Protein AF-A0A7W3SZI5-F1 (afdb_monomer_lite)

Radius of gyration: 18.5 Å; chains: 1; bounding box: 38×19×64 Å

InterPro domains:
  IPR009061 Putative DNA-binding domain superfamily [SSF46955] (1-56)
  IPR036388 Winged helix-like DNA-binding domain superfamily [G3DSA:1.10.10.10] (1-65)

Organism: NCBI:txid1485586

Structure (mmCIF, N/CA/C/O backbone):
data_AF-A0A7W3SZI5-F1
#
_entry.id   AF-A0A7W3SZI5-F1
#
loop_
_atom_site.group_PDB
_atom_site.id
_atom_site.type_symbol
_atom_site.label_atom_id
_atom_site.label_alt_id
_atom_site.label_comp_id
_atom_site.label_asym_id
_atom_site.label_entity_id
_atom_site.label_seq_id
_atom_site.pdbx_PDB_ins_code
_atom_site.Cartn_x
_atom_site.Cartn_y
_atom_site.Cartn_z
_atom_site.occupancy
_atom_site.B_iso_or_equiv
_atom_site.auth_seq_id
_atom_site.auth_comp_id
_atom_site.auth_asym_id
_atom_site.auth_atom_id
_atom_site.pdbx_PDB_model_num
ATOM 1 N N . MET A 1 1 ? 0.111 5.436 -9.745 1.00 86.31 1 MET A N 1
ATOM 2 C CA . MET A 1 1 ? -0.311 5.446 -8.327 1.00 86.31 1 MET A CA 1
ATOM 3 C C . MET A 1 1 ? 0.907 5.300 -7.421 1.00 86.31 1 MET A C 1
ATOM 5 O O . MET A 1 1 ? 1.731 4.443 -7.680 1.00 86.31 1 MET A O 1
ATOM 9 N N . THR A 1 2 ? 1.067 6.123 -6.391 1.00 92.62 2 THR A N 1
ATOM 10 C CA . THR A 1 2 ? 2.211 6.098 -5.458 1.00 92.62 2 THR A CA 1
ATOM 11 C C . THR A 1 2 ? 1.951 5.187 -4.257 1.00 92.62 2 THR A C 1
ATOM 13 O O . THR A 1 2 ? 0.804 4.943 -3.891 1.00 92.62 2 THR A O 1
ATOM 16 N N . ALA A 1 3 ? 3.003 4.764 -3.546 1.00 89.19 3 ALA A N 1
ATOM 17 C CA . ALA A 1 3 ? 2.860 4.003 -2.295 1.00 89.19 3 ALA A CA 1
ATOM 18 C C . ALA A 1 3 ? 2.000 4.721 -1.229 1.00 89.19 3 ALA A C 1
ATOM 20 O O . ALA A 1 3 ? 1.352 4.074 -0.410 1.00 89.19 3 ALA A O 1
ATOM 21 N N . ALA A 1 4 ? 1.972 6.057 -1.256 1.00 89.00 4 ALA A N 1
ATOM 22 C CA . ALA A 1 4 ? 1.120 6.882 -0.405 1.00 89.00 4 ALA A CA 1
ATOM 23 C C . ALA A 1 4 ? -0.374 6.733 -0.714 1.00 89.00 4 ALA A C 1
ATOM 25 O O . ALA A 1 4 ? -1.208 6.711 0.187 1.00 89.00 4 ALA A O 1
ATOM 26 N N . GLU A 1 5 ? -0.714 6.667 -1.997 1.00 90.12 5 GLU A N 1
ATOM 27 C CA . GLU A 1 5 ? -2.090 6.491 -2.454 1.00 90.12 5 GLU A CA 1
ATOM 28 C C . GLU A 1 5 ? -2.565 5.063 -2.178 1.00 90.12 5 GLU A C 1
ATOM 30 O O . GLU A 1 5 ? -3.677 4.876 -1.689 1.00 90.12 5 GLU A O 1
ATOM 35 N N . ILE A 1 6 ? -1.688 4.072 -2.380 1.00 90.50 6 ILE A N 1
ATOM 36 C CA . ILE A 1 6 ? -1.945 2.667 -2.029 1.00 90.50 6 ILE A CA 1
ATOM 37 C C . ILE A 1 6 ? -2.279 2.541 -0.544 1.00 90.50 6 ILE A C 1
ATOM 39 O O . ILE A 1 6 ? -3.275 1.918 -0.184 1.00 90.50 6 ILE A O 1
ATOM 43 N N . SER A 1 7 ? -1.474 3.169 0.318 1.00 88.12 7 SER A N 1
ATOM 44 C CA . SER A 1 7 ? -1.667 3.099 1.766 1.00 88.12 7 SER A CA 1
ATOM 45 C C . SER A 1 7 ? -3.021 3.683 2.184 1.00 88.12 7 SER A C 1
ATOM 47 O O . SER A 1 7 ? -3.700 3.120 3.036 1.00 88.12 7 SER A O 1
ATOM 49 N N . ARG A 1 8 ? -3.459 4.768 1.532 1.00 86.81 8 ARG A N 1
ATOM 50 C CA . ARG A 1 8 ? -4.768 5.387 1.773 1.00 86.81 8 ARG A CA 1
ATOM 51 C C . ARG A 1 8 ? -5.928 4.480 1.359 1.00 86.81 8 ARG A C 1
ATOM 53 O O . ARG A 1 8 ? -6.888 4.369 2.109 1.00 86.81 8 ARG A O 1
ATOM 60 N N . ILE A 1 9 ? -5.843 3.839 0.193 1.00 84.75 9 ILE A N 1
ATOM 61 C CA . ILE A 1 9 ? -6.905 2.952 -0.315 1.00 84.75 9 ILE A CA 1
ATOM 62 C C . ILE A 1 9 ? -7.006 1.680 0.532 1.00 84.75 9 ILE A C 1
ATOM 64 O O . ILE A 1 9 ? -8.103 1.221 0.832 1.00 84.75 9 ILE A O 1
ATOM 68 N N . ALA A 1 10 ? -5.863 1.123 0.931 1.00 85.19 10 ALA A N 1
ATOM 69 C CA . ALA A 1 10 ? -5.813 -0.102 1.716 1.00 85.19 10 ALA A CA 1
ATOM 70 C C . ALA A 1 10 ? -6.031 0.121 3.225 1.00 85.19 10 ALA A C 1
ATOM 72 O O . ALA A 1 10 ? -6.158 -0.854 3.959 1.00 85.19 10 ALA A O 1
ATOM 73 N N . GLY A 1 11 ? -6.066 1.374 3.696 1.00 82.25 11 GLY A N 1
ATOM 74 C CA . GLY A 1 11 ? -6.166 1.686 5.124 1.00 82.25 11 GLY A CA 1
ATOM 75 C C . GLY A 1 11 ? -4.951 1.193 5.914 1.00 82.25 11 GLY A C 1
ATOM 76 O O . GLY A 1 11 ? -5.086 0.625 6.986 1.00 82.25 11 GLY A O 1
ATOM 77 N N . VAL A 1 12 ? -3.748 1.331 5.361 1.00 83.25 12 VAL A N 1
ATOM 78 C CA . VAL A 1 12 ? -2.514 0.898 6.0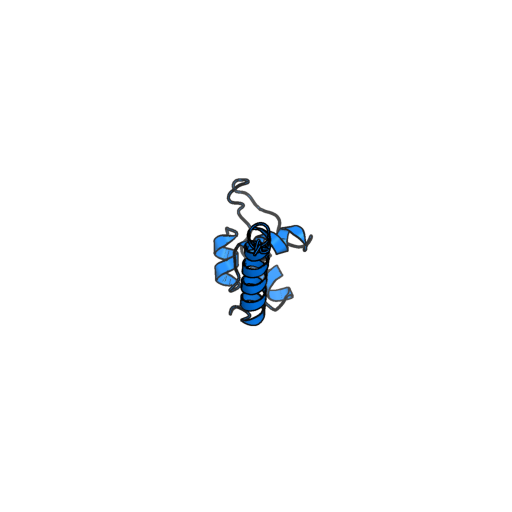29 1.00 83.25 12 VAL A CA 1
ATOM 79 C C . VAL A 1 12 ? -1.477 2.011 6.026 1.00 83.25 12 VAL A C 1
ATOM 81 O O . VAL A 1 12 ? -1.599 3.023 5.334 1.00 83.25 12 VAL A O 1
ATOM 84 N N . THR A 1 13 ? -0.398 1.813 6.776 1.00 84.50 13 THR A N 1
ATOM 85 C CA . THR A 1 13 ? 0.741 2.734 6.748 1.00 84.50 13 THR A CA 1
ATOM 86 C C . THR A 1 13 ? 1.567 2.564 5.469 1.00 84.50 13 THR A C 1
ATOM 88 O O . THR A 1 13 ? 1.630 1.483 4.877 1.00 84.50 13 THR A O 1
ATOM 91 N N . ARG A 1 14 ? 2.302 3.608 5.062 1.00 85.56 14 ARG A N 1
ATOM 92 C CA . ARG A 1 14 ? 3.279 3.500 3.959 1.00 85.56 14 ARG A CA 1
ATOM 93 C C . ARG A 1 14 ? 4.379 2.468 4.247 1.00 85.56 14 ARG A C 1
ATOM 95 O O . ARG A 1 14 ? 4.878 1.839 3.317 1.00 85.56 14 ARG A O 1
ATOM 102 N N . ALA A 1 15 ? 4.736 2.267 5.519 1.00 81.88 15 ALA A N 1
ATOM 103 C CA . ALA A 1 15 ? 5.704 1.249 5.929 1.00 81.88 15 ALA A CA 1
ATOM 104 C C . ALA A 1 15 ? 5.188 -0.173 5.651 1.00 81.88 15 ALA A C 1
ATOM 106 O O . ALA A 1 15 ? 5.960 -1.030 5.222 1.00 81.88 15 ALA A O 1
ATOM 107 N N . THR A 1 16 ? 3.882 -0.408 5.817 1.00 85.69 16 THR A N 1
ATOM 108 C CA . THR A 1 16 ? 3.222 -1.672 5.461 1.00 85.69 16 THR A CA 1
ATOM 109 C C . THR A 1 16 ? 3.315 -1.939 3.958 1.00 85.69 16 THR A C 1
ATOM 111 O O . THR A 1 16 ? 3.725 -3.027 3.563 1.00 85.69 16 THR A O 1
ATOM 114 N N . VAL A 1 17 ? 3.056 -0.928 3.120 1.00 87.88 17 VAL A N 1
ATOM 115 C CA . VAL A 1 17 ? 3.218 -1.035 1.656 1.00 87.88 17 VAL A CA 1
ATOM 116 C C . VAL A 1 17 ? 4.674 -1.338 1.280 1.00 87.88 17 VAL A C 1
ATOM 118 O O . VAL A 1 17 ? 4.943 -2.219 0.464 1.00 87.88 17 VAL A O 1
ATOM 121 N N . GLY A 1 18 ? 5.636 -0.671 1.926 1.00 86.88 18 GLY A N 1
ATOM 122 C CA . GLY A 1 18 ? 7.061 -0.960 1.739 1.00 86.88 18 GLY A CA 1
ATOM 123 C C . GLY A 1 18 ? 7.452 -2.378 2.174 1.00 86.88 18 GLY A C 1
ATOM 124 O O . GLY A 1 18 ? 8.325 -2.999 1.569 1.00 86.88 18 GLY A O 1
ATOM 125 N N . ASN A 1 19 ? 6.793 -2.917 3.200 1.00 86.19 19 ASN A N 1
ATOM 126 C CA . ASN A 1 19 ? 6.969 -4.300 3.616 1.00 86.19 19 ASN A CA 1
ATOM 127 C C . ASN A 1 19 ? 6.391 -5.294 2.599 1.00 86.19 19 ASN A C 1
ATOM 129 O O . ASN A 1 19 ? 7.042 -6.300 2.326 1.00 86.19 19 ASN A O 1
ATOM 133 N N . TRP A 1 20 ? 5.223 -5.013 2.016 1.00 91.12 20 TRP A N 1
ATOM 134 C CA . TRP A 1 20 ? 4.640 -5.867 0.980 1.00 91.12 20 TRP A CA 1
ATOM 135 C C . TRP A 1 20 ? 5.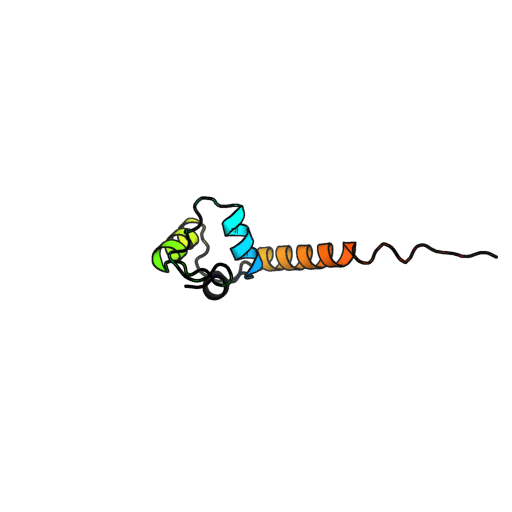576 -6.025 -0.205 1.00 91.12 20 TRP A C 1
ATOM 137 O O . TRP A 1 20 ? 5.891 -7.151 -0.564 1.00 91.12 20 TRP A O 1
ATOM 147 N N . ARG A 1 21 ? 6.145 -4.920 -0.698 1.00 88.81 21 ARG A N 1
ATOM 148 C CA . ARG A 1 21 ? 7.125 -4.945 -1.791 1.00 88.81 21 ARG A CA 1
ATOM 149 C C . ARG A 1 21 ? 8.343 -5.841 -1.515 1.00 88.81 21 ARG A C 1
ATOM 151 O O . ARG A 1 21 ? 8.973 -6.308 -2.451 1.00 88.81 21 ARG A O 1
ATOM 158 N N . ARG A 1 22 ? 8.713 -6.053 -0.244 1.00 85.56 22 ARG A N 1
ATOM 159 C CA . ARG A 1 22 ? 9.846 -6.919 0.139 1.00 85.56 22 ARG A CA 1
ATOM 160 C C . ARG A 1 22 ? 9.458 -8.375 0.384 1.00 85.56 22 ARG A C 1
ATOM 162 O O . ARG A 1 22 ? 10.305 -9.242 0.226 1.00 85.56 22 ARG A O 1
ATOM 169 N N . ARG A 1 23 ? 8.240 -8.633 0.866 1.00 85.19 23 ARG A N 1
ATOM 170 C CA . ARG A 1 23 ? 7.795 -9.971 1.303 1.00 85.19 23 ARG A CA 1
ATOM 171 C C . ARG A 1 23 ? 6.875 -10.676 0.311 1.00 85.19 23 ARG A C 1
ATOM 173 O O . ARG A 1 23 ? 6.650 -11.871 0.458 1.00 85.19 23 ARG A O 1
ATOM 180 N N . HIS A 1 24 ? 6.335 -9.945 -0.653 1.00 85.75 24 HIS A N 1
ATOM 181 C CA . HIS A 1 24 ? 5.435 -10.452 -1.675 1.00 85.75 24 HIS A CA 1
ATOM 182 C C . HIS A 1 24 ? 6.058 -10.167 -3.034 1.00 85.75 24 HIS A C 1
ATOM 184 O O . HIS A 1 24 ? 6.036 -9.036 -3.511 1.00 85.75 24 HIS A O 1
ATOM 190 N N . GLU A 1 25 ? 6.649 -11.202 -3.624 1.00 87.50 25 GLU A N 1
ATOM 191 C CA . GLU A 1 25 ? 7.245 -11.152 -4.963 1.00 87.50 25 GLU A CA 1
ATOM 192 C C . GLU A 1 25 ? 6.205 -10.903 -6.062 1.00 87.50 25 GLU A C 1
ATOM 194 O O . GLU A 1 25 ? 6.528 -10.357 -7.109 1.00 87.50 25 GLU A O 1
ATOM 199 N N . ASP A 1 26 ? 4.942 -11.230 -5.790 1.00 90.06 26 ASP A N 1
ATOM 200 C CA . ASP A 1 26 ? 3.795 -10.951 -6.648 1.00 90.06 26 ASP A CA 1
ATOM 201 C C . ASP A 1 26 ? 3.218 -9.540 -6.438 1.00 90.06 26 ASP A C 1
ATOM 203 O O . ASP A 1 26 ? 2.183 -9.200 -7.012 1.00 90.06 26 ASP A O 1
ATOM 207 N N . PHE A 1 27 ? 3.837 -8.711 -5.587 1.00 90.38 27 PHE A N 1
ATOM 208 C CA . PHE A 1 27 ? 3.455 -7.308 -5.464 1.00 90.38 27 PHE A CA 1
ATOM 209 C C . PHE A 1 27 ? 3.725 -6.569 -6.786 1.00 90.38 27 PHE A C 1
ATOM 211 O O . PHE A 1 27 ? 4.803 -6.750 -7.354 1.00 90.38 27 PHE A O 1
ATOM 218 N N . PRO A 1 28 ? 2.801 -5.707 -7.261 1.00 92.56 28 PRO A N 1
ATOM 219 C CA . PRO A 1 28 ? 2.944 -5.038 -8.548 1.00 92.56 28 PRO A CA 1
ATOM 220 C C . PRO A 1 28 ? 4.282 -4.320 -8.693 1.00 92.56 28 PRO A C 1
ATOM 222 O O . PRO A 1 28 ? 4.706 -3.558 -7.813 1.00 92.56 28 PRO A O 1
ATOM 225 N N . ALA A 1 29 ? 4.939 -4.555 -9.825 1.00 89.88 29 ALA A N 1
ATOM 226 C CA . ALA A 1 29 ? 6.164 -3.859 -10.160 1.00 89.88 29 ALA A CA 1
ATOM 227 C C . ALA A 1 29 ? 5.865 -2.371 -10.424 1.00 89.88 29 ALA A C 1
ATOM 229 O O . ALA A 1 29 ? 4.777 -2.011 -10.880 1.00 89.88 29 ALA A O 1
ATOM 230 N N . PRO A 1 30 ? 6.809 -1.466 -10.129 1.00 91.00 30 PRO A N 1
ATOM 231 C CA . PRO A 1 30 ? 6.652 -0.075 -10.516 1.00 91.00 30 PRO A CA 1
ATOM 232 C C . PRO A 1 30 ? 6.628 0.045 -12.047 1.00 91.00 30 PRO A C 1
ATOM 234 O O . PRO A 1 30 ? 7.585 -0.323 -12.721 1.00 91.00 30 PRO A O 1
ATOM 237 N N . ALA A 1 31 ? 5.547 0.608 -12.583 1.00 89.50 31 ALA A N 1
ATOM 238 C CA . ALA A 1 31 ? 5.392 0.949 -13.996 1.00 89.50 31 ALA A CA 1
ATOM 239 C C . ALA A 1 31 ? 6.196 2.207 -14.393 1.00 89.50 31 ALA A C 1
ATOM 241 O O . ALA A 1 31 ? 6.327 2.519 -15.574 1.00 89.50 31 ALA A O 1
ATOM 242 N N . GLY A 1 32 ? 6.722 2.954 -13.415 1.00 89.19 32 GLY A N 1
ATOM 243 C CA . GLY A 1 32 ? 7.581 4.118 -13.636 1.00 89.19 32 GLY A CA 1
ATOM 244 C C . GLY A 1 32 ? 7.853 4.907 -12.356 1.00 89.19 32 GLY A C 1
ATOM 245 O O . GLY A 1 32 ? 7.698 4.394 -11.248 1.00 89.19 32 GLY A O 1
ATOM 246 N N . GLY A 1 33 ? 8.219 6.182 -12.498 1.00 87.06 33 GLY A N 1
ATOM 247 C CA . GLY A 1 33 ? 8.536 7.075 -11.378 1.00 87.06 33 GLY A CA 1
ATOM 248 C C . GLY A 1 33 ? 10.021 7.083 -11.009 1.00 87.06 33 GLY A C 1
ATOM 249 O O . GLY A 1 33 ? 10.869 6.631 -11.772 1.00 87.06 33 GLY A O 1
ATOM 250 N N . THR A 1 34 ? 10.334 7.640 -9.842 1.00 83.69 34 THR A N 1
ATOM 251 C CA . THR A 1 34 ? 11.703 7.698 -9.307 1.00 83.69 34 THR A CA 1
ATOM 252 C C . THR A 1 34 ? 11.915 6.604 -8.267 1.00 83.69 34 THR A C 1
ATOM 254 O O . THR A 1 34 ? 10.953 6.082 -7.705 1.00 83.69 34 THR A O 1
ATOM 257 N N . GLU A 1 35 ? 13.169 6.303 -7.925 1.00 75.69 35 GLU A N 1
ATOM 258 C CA . GLU A 1 35 ? 13.477 5.380 -6.819 1.00 75.69 35 GLU A CA 1
ATOM 259 C C . GLU A 1 35 ? 12.817 5.813 -5.497 1.00 75.69 35 GLU A C 1
ATOM 261 O O . GLU A 1 35 ? 12.355 4.980 -4.714 1.00 75.69 35 GLU A O 1
ATOM 266 N N . SER A 1 36 ? 12.722 7.129 -5.276 1.00 77.38 36 SER A N 1
ATOM 267 C CA . SER A 1 36 ? 12.097 7.744 -4.101 1.00 77.38 36 SER A CA 1
ATOM 268 C C . SER A 1 36 ? 10.565 7.752 -4.141 1.00 77.38 36 SER A C 1
ATOM 270 O O . SER A 1 36 ? 9.926 7.758 -3.088 1.00 77.38 36 SER A O 1
ATOM 272 N N . SER A 1 37 ? 9.959 7.737 -5.329 1.00 80.38 37 SER A N 1
ATOM 273 C CA . SER A 1 37 ? 8.507 7.754 -5.513 1.00 80.38 37 SER A CA 1
ATOM 274 C C . SER A 1 37 ? 8.099 6.901 -6.720 1.00 80.38 37 SER A C 1
ATOM 276 O O . SER A 1 37 ? 7.718 7.440 -7.765 1.00 80.38 37 SER A O 1
ATOM 278 N N . PRO A 1 38 ? 8.156 5.565 -6.582 1.00 88.50 38 PRO A N 1
ATOM 279 C CA . PRO A 1 38 ? 7.727 4.652 -7.628 1.00 88.50 38 PRO A CA 1
ATOM 280 C C . PRO A 1 38 ? 6.228 4.791 -7.897 1.00 88.50 38 PRO A C 1
ATOM 282 O O . PRO A 1 38 ? 5.416 4.955 -6.976 1.00 88.50 38 PRO A O 1
ATOM 285 N N . LEU A 1 39 ? 5.876 4.698 -9.173 1.00 92.94 39 LEU A N 1
ATOM 286 C CA . LEU A 1 39 ? 4.516 4.710 -9.680 1.00 92.94 39 LEU A CA 1
ATOM 287 C C . LEU A 1 39 ? 4.118 3.294 -10.082 1.00 92.94 39 LEU A C 1
ATOM 289 O O . LEU A 1 39 ? 4.798 2.645 -10.866 1.00 92.94 39 LEU A O 1
ATOM 293 N N . TYR A 1 40 ? 2.989 2.849 -9.557 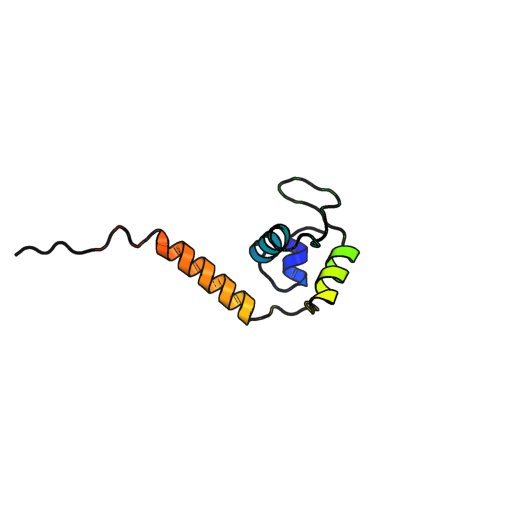1.00 92.88 40 TYR A N 1
ATOM 294 C CA . TYR A 1 40 ? 2.372 1.554 -9.811 1.00 92.88 40 TYR A CA 1
ATOM 295 C C . TYR A 1 40 ? 1.112 1.724 -10.653 1.00 92.88 40 TYR A C 1
ATOM 297 O O . TYR A 1 40 ? 0.452 2.777 -10.586 1.00 92.88 40 TYR A O 1
ATOM 305 N N . ASP A 1 41 ? 0.764 0.679 -11.395 1.00 93.31 41 ASP A N 1
ATOM 306 C CA . ASP A 1 41 ? -0.511 0.602 -12.090 1.00 93.31 41 ASP A CA 1
ATOM 307 C C . ASP A 1 41 ? -1.675 0.454 -11.091 1.00 93.31 41 ASP A C 1
ATOM 309 O O . ASP A 1 41 ? -1.588 -0.241 -10.073 1.00 93.31 41 ASP A O 1
ATOM 313 N N . LEU A 1 42 ? -2.773 1.169 -11.346 1.00 89.12 42 LEU A N 1
ATOM 314 C CA . LEU A 1 42 ? -3.941 1.163 -10.463 1.00 89.12 42 LEU A CA 1
ATOM 315 C C . LEU A 1 42 ? -4.684 -0.173 -10.494 1.00 89.12 42 LEU A C 1
ATOM 317 O O . LEU A 1 42 ? -5.164 -0.629 -9.454 1.00 89.12 42 LEU A O 1
ATOM 321 N N . VAL A 1 43 ? -4.812 -0.767 -11.676 1.00 89.56 43 VAL A N 1
ATOM 322 C CA . VAL A 1 43 ? -5.561 -2.000 -11.911 1.00 89.56 43 VAL A CA 1
ATOM 323 C C . VAL A 1 43 ? -4.825 -3.179 -11.287 1.00 89.56 43 VAL A C 1
ATOM 325 O O . VAL A 1 43 ? -5.450 -3.971 -10.578 1.00 89.56 43 VAL A O 1
ATOM 328 N N . GLU A 1 44 ? -3.504 -3.256 -11.455 1.00 91.75 44 GLU A N 1
ATOM 329 C CA . GLU A 1 44 ? -2.686 -4.311 -10.842 1.00 91.75 44 GLU A CA 1
ATOM 330 C C . GLU A 1 44 ? -2.75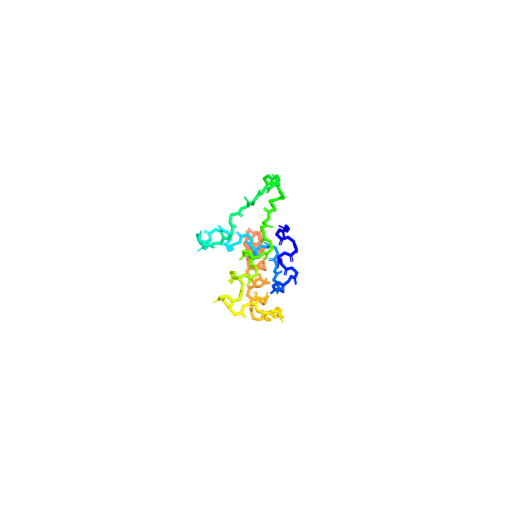3 -4.270 -9.313 1.00 91.75 44 GLU A C 1
ATOM 332 O O . GLU A 1 44 ? -3.028 -5.283 -8.669 1.00 91.75 44 GLU A O 1
ATOM 337 N N . VAL A 1 45 ? -2.591 -3.089 -8.708 1.00 91.19 45 VAL A N 1
ATOM 338 C CA . VAL A 1 45 ? -2.652 -2.955 -7.245 1.00 91.19 45 VAL A CA 1
ATOM 339 C C . VAL A 1 45 ? -4.047 -3.252 -6.703 1.00 91.19 45 VAL A C 1
ATOM 341 O O . VAL A 1 45 ? -4.169 -3.925 -5.681 1.00 91.19 45 VAL A O 1
ATOM 344 N N . ARG A 1 46 ? -5.117 -2.799 -7.367 1.00 90.44 46 ARG A N 1
ATOM 345 C CA . ARG A 1 46 ? -6.487 -3.136 -6.945 1.00 90.44 46 ARG A CA 1
ATOM 346 C C . ARG A 1 46 ? -6.750 -4.636 -7.024 1.00 90.44 46 ARG A C 1
ATOM 348 O O . ARG A 1 46 ? -7.362 -5.176 -6.107 1.00 90.44 46 ARG A O 1
ATOM 355 N N . SER A 1 47 ? -6.265 -5.296 -8.072 1.00 90.88 47 SER A N 1
ATOM 356 C CA . SER A 1 47 ? -6.404 -6.745 -8.241 1.00 90.88 47 SER A CA 1
ATOM 357 C C . SER A 1 47 ? -5.645 -7.502 -7.151 1.00 90.88 47 SER A C 1
ATOM 359 O O . SER A 1 47 ? -6.196 -8.403 -6.522 1.00 90.88 47 SER A O 1
ATOM 361 N N . TRP A 1 48 ? -4.416 -7.073 -6.850 1.00 91.88 48 TRP A N 1
ATOM 362 C CA . TRP A 1 48 ? -3.592 -7.634 -5.779 1.00 91.88 48 TRP A CA 1
ATOM 363 C C . TRP A 1 48 ? -4.241 -7.481 -4.394 1.00 91.88 48 TRP A C 1
ATOM 365 O O . TRP A 1 48 ? -4.255 -8.429 -3.606 1.00 91.88 48 TRP A O 1
ATOM 375 N N . LEU A 1 49 ? -4.815 -6.306 -4.105 1.00 89.75 49 LEU A N 1
ATOM 376 C CA . LEU A 1 49 ? -5.533 -6.033 -2.855 1.00 89.75 49 LEU A CA 1
ATOM 377 C C . LEU A 1 49 ? -6.814 -6.871 -2.743 1.00 89.75 49 LEU A C 1
ATOM 379 O O . LEU A 1 49 ? -7.058 -7.477 -1.699 1.00 89.75 49 LEU A O 1
ATOM 383 N N . ALA A 1 50 ? -7.602 -6.953 -3.818 1.00 87.31 50 ALA A N 1
ATOM 384 C CA . ALA A 1 50 ? -8.836 -7.735 -3.860 1.00 87.31 50 ALA A CA 1
ATOM 385 C C . ALA A 1 50 ? -8.576 -9.236 -3.659 1.00 87.31 50 ALA A C 1
ATOM 387 O O . ALA A 1 50 ? -9.260 -9.866 -2.854 1.00 87.31 50 ALA A O 1
ATOM 388 N N . ALA A 1 51 ? -7.538 -9.789 -4.298 1.00 87.12 51 ALA A N 1
ATOM 389 C CA . ALA A 1 51 ? -7.126 -11.185 -4.122 1.00 87.12 51 ALA A CA 1
ATOM 390 C C . ALA A 1 51 ? -6.768 -11.533 -2.664 1.00 87.12 51 ALA A C 1
ATOM 392 O O . ALA A 1 51 ? -6.836 -12.690 -2.258 1.00 87.12 51 ALA A O 1
ATOM 393 N N . ARG A 1 52 ? -6.403 -10.526 -1.865 1.00 84.06 52 ARG A N 1
ATOM 394 C CA . ARG A 1 52 ? -6.011 -10.661 -0.458 1.00 84.06 52 ARG A CA 1
ATOM 395 C C . ARG A 1 52 ? -7.082 -10.175 0.518 1.00 84.06 52 ARG A C 1
ATOM 397 O O . ARG A 1 52 ? -6.778 -10.010 1.695 1.00 84.06 52 ARG A O 1
ATOM 404 N N . GLY A 1 53 ? -8.293 -9.873 0.049 1.00 77.62 53 GLY A N 1
ATOM 405 C CA . GLY A 1 53 ? -9.395 -9.389 0.890 1.00 77.62 53 GLY A CA 1
ATOM 406 C C . GLY A 1 53 ? -9.222 -7.964 1.433 1.00 77.62 53 GLY A C 1
ATOM 407 O O . GLY A 1 53 ? -9.948 -7.561 2.336 1.00 77.62 53 GLY A O 1
ATOM 408 N N . HIS A 1 54 ? -8.286 -7.178 0.894 1.00 71.69 54 HIS A N 1
ATOM 409 C CA . HIS A 1 54 ? -8.071 -5.785 1.291 1.00 71.69 54 HIS A CA 1
ATOM 410 C C . HIS A 1 54 ? -9.014 -4.863 0.497 1.00 71.69 54 HIS A C 1
ATOM 412 O O . HIS A 1 54 ? -8.579 -4.058 -0.323 1.00 71.69 54 HIS A O 1
ATOM 418 N N . THR A 1 55 ? -10.328 -4.996 0.703 1.00 57.09 55 THR A N 1
ATOM 419 C CA . THR A 1 55 ? -11.369 -4.232 -0.022 1.00 57.09 55 THR A CA 1
ATOM 420 C C . THR A 1 55 ? -11.796 -2.922 0.650 1.00 57.09 55 THR A C 1
ATOM 422 O O . THR A 1 55 ? -12.797 -2.332 0.259 1.00 57.09 55 THR A O 1
ATOM 425 N N . GLY A 1 56 ? -11.000 -2.407 1.589 1.00 56.62 56 GLY A N 1
ATOM 426 C CA . GLY A 1 56 ? -11.152 -1.047 2.112 1.00 56.62 56 GLY A CA 1
ATOM 427 C C . GLY A 1 56 ? -11.905 -0.959 3.437 1.00 56.62 56 GLY A C 1
ATOM 428 O O . GLY A 1 56 ? -13.117 -0.807 3.482 1.00 56.62 56 GLY A O 1
ATOM 429 N N . ALA A 1 57 ? -11.131 -1.022 4.510 1.00 47.09 57 ALA A N 1
ATOM 430 C CA . ALA A 1 57 ? -11.149 -0.202 5.720 1.00 47.09 57 ALA A CA 1
ATOM 431 C C . ALA A 1 57 ? -10.016 -0.796 6.560 1.00 47.09 57 ALA A C 1
ATOM 433 O O . ALA A 1 57 ? -9.926 -2.018 6.661 1.00 47.09 57 ALA A O 1
ATOM 434 N N . ALA A 1 58 ? -9.114 0.049 7.053 1.00 54.09 58 ALA A N 1
ATOM 435 C CA . ALA A 1 58 ? -7.946 -0.353 7.827 1.00 54.09 58 ALA A CA 1
ATOM 436 C C . ALA A 1 58 ? -8.277 -1.498 8.793 1.00 54.09 58 ALA A C 1
ATOM 438 O O . ALA A 1 58 ? -9.163 -1.322 9.628 1.00 54.09 58 ALA A O 1
ATOM 439 N N . ASP A 1 59 ? -7.609 -2.656 8.684 1.00 59.56 59 ASP A N 1
ATOM 440 C CA . ASP A 1 59 ? -7.736 -3.683 9.721 1.00 59.56 59 ASP A CA 1
ATOM 441 C C . ASP A 1 59 ? -7.106 -3.105 11.000 1.00 59.56 59 ASP A C 1
ATOM 443 O O . ASP A 1 59 ? -5.877 -2.943 11.059 1.00 59.56 59 ASP A O 1
ATOM 447 N N . PRO A 1 60 ? -7.902 -2.792 12.041 1.00 55.56 60 PRO A N 1
ATOM 448 C CA . PRO A 1 60 ? -7.397 -2.126 13.237 1.00 55.56 60 PRO A CA 1
ATOM 449 C C . PRO A 1 60 ? -6.341 -2.964 13.967 1.00 55.56 60 PRO A C 1
ATOM 451 O O . PRO A 1 60 ? -5.507 -2.431 14.700 1.00 55.56 60 PRO A O 1
ATOM 454 N N . ARG A 1 61 ? -6.333 -4.291 13.765 1.00 55.31 61 ARG A N 1
ATOM 455 C CA . ARG A 1 61 ? -5.321 -5.176 14.352 1.00 55.31 61 ARG A CA 1
ATOM 456 C C . ARG A 1 61 ? -3.967 -5.026 13.677 1.00 55.31 61 ARG A C 1
ATOM 458 O O . ARG A 1 61 ? -2.948 -5.140 14.358 1.00 55.31 61 ARG A O 1
ATOM 465 N N . GLU A 1 62 ? -3.930 -4.762 12.377 1.00 64.25 62 GLU A N 1
ATOM 466 C CA . GLU A 1 62 ? -2.670 -4.538 11.666 1.00 64.25 62 GLU A CA 1
ATOM 467 C C . GLU A 1 62 ? -2.110 -3.137 11.920 1.00 64.25 62 GLU A C 1
ATOM 469 O O . GLU A 1 62 ? -0.889 -2.982 12.051 1.00 64.25 62 GLU A O 1
ATOM 474 N N . GLU A 1 63 ? -2.975 -2.136 12.109 1.00 63.03 63 GLU A N 1
ATOM 475 C CA . GLU A 1 63 ? -2.563 -0.830 12.634 1.00 63.03 63 GLU A CA 1
ATOM 476 C C . GLU A 1 63 ? -1.958 -0.964 14.033 1.00 63.03 63 GLU A C 1
ATOM 478 O O . GLU A 1 63 ? -0.836 -0.508 14.264 1.00 63.03 63 GLU A O 1
ATOM 483 N N . LEU A 1 64 ? -2.637 -1.678 14.938 1.00 65.56 64 LEU A N 1
ATOM 484 C CA . LEU A 1 64 ? -2.146 -1.926 16.292 1.00 65.56 64 LEU A CA 1
ATOM 485 C C . LEU A 1 64 ? -0.810 -2.681 16.285 1.00 65.56 64 LEU A C 1
ATOM 487 O O . LEU A 1 64 ? 0.134 -2.265 16.954 1.00 65.56 64 LEU A O 1
ATOM 491 N N . ARG A 1 65 ? -0.672 -3.755 15.495 1.00 65.88 65 ARG A N 1
ATOM 492 C CA . ARG A 1 65 ? 0.609 -4.473 15.358 1.00 65.88 65 ARG A CA 1
ATOM 493 C C . ARG A 1 65 ? 1.717 -3.578 14.815 1.00 65.88 65 ARG A C 1
ATOM 495 O O . ARG A 1 65 ? 2.867 -3.717 15.227 1.00 65.88 65 ARG A O 1
ATOM 502 N N . THR A 1 66 ? 1.403 -2.679 13.889 1.00 64.25 66 THR A N 1
ATOM 503 C CA . THR A 1 66 ? 2.378 -1.734 13.333 1.00 64.25 66 THR A CA 1
ATOM 504 C C . THR A 1 66 ? 2.798 -0.702 14.377 1.00 64.25 66 THR A C 1
ATOM 506 O O . THR A 1 66 ? 3.997 -0.502 14.570 1.00 64.25 66 THR A O 1
ATOM 509 N N . ALA A 1 67 ? 1.844 -0.124 15.109 1.00 67.06 67 ALA A N 1
ATOM 510 C CA . ALA A 1 67 ? 2.112 0.803 16.203 1.00 67.06 67 ALA A CA 1
ATOM 511 C C . ALA A 1 67 ? 2.982 0.154 17.289 1.00 67.06 67 ALA A C 1
ATOM 513 O O . ALA A 1 67 ? 3.991 0.731 17.689 1.00 67.06 67 ALA A O 1
ATOM 514 N N . LEU A 1 68 ? 2.662 -1.081 17.689 1.00 75.31 68 LEU A N 1
ATOM 515 C CA . LEU A 1 68 ? 3.440 -1.842 18.668 1.00 75.31 68 LEU A CA 1
ATOM 516 C C . LEU A 1 68 ? 4.877 -2.110 18.197 1.00 75.31 68 LEU A C 1
ATOM 518 O O . LEU A 1 68 ? 5.809 -1.953 18.979 1.00 75.31 68 LEU A O 1
ATOM 522 N N . ARG A 1 69 ? 5.090 -2.465 16.920 1.00 70.75 69 ARG A N 1
ATOM 523 C CA . ARG A 1 69 ? 6.444 -2.677 16.370 1.00 70.75 69 ARG A CA 1
ATOM 524 C C . ARG A 1 69 ? 7.267 -1.391 16.337 1.00 70.75 69 ARG A C 1
ATOM 526 O O . ARG A 1 69 ? 8.454 -1.434 16.642 1.00 70.75 69 ARG A O 1
ATOM 533 N N . LEU A 1 70 ? 6.653 -0.264 15.977 1.00 69.62 70 LEU A N 1
ATOM 534 C CA . LEU A 1 70 ? 7.327 1.037 15.984 1.00 69.62 70 LEU A CA 1
ATOM 535 C C . LEU A 1 70 ? 7.680 1.476 17.412 1.00 69.62 70 LEU A C 1
ATOM 537 O O . LEU A 1 70 ? 8.786 1.959 17.636 1.00 69.62 70 LEU A O 1
ATOM 541 N N . HIS A 1 71 ? 6.793 1.236 18.383 1.00 66.62 71 HIS A N 1
ATOM 542 C CA . HIS A 1 71 ? 7.071 1.492 19.800 1.00 66.62 71 HIS A CA 1
ATOM 543 C C . HIS A 1 71 ? 8.190 0.591 20.346 1.00 66.62 71 HIS A C 1
ATOM 545 O O . HIS A 1 71 ? 9.077 1.063 21.051 1.00 66.62 71 HIS A O 1
ATOM 551 N N . ALA A 1 72 ? 8.197 -0.692 19.979 1.00 61.34 72 ALA A N 1
ATOM 552 C CA . ALA A 1 72 ? 9.238 -1.631 20.391 1.00 61.34 72 ALA A CA 1
ATOM 553 C C . ALA A 1 72 ? 10.613 -1.292 19.784 1.00 61.34 72 ALA A C 1
ATOM 555 O O . ALA A 1 72 ? 11.625 -1.381 20.477 1.00 61.34 72 ALA A O 1
ATOM 556 N N . ALA A 1 73 ? 10.653 -0.854 18.520 1.00 58.31 73 ALA A N 1
ATOM 557 C CA . ALA A 1 73 ? 11.881 -0.406 17.860 1.00 58.31 73 ALA A CA 1
ATOM 558 C C . ALA A 1 73 ? 12.414 0.919 18.438 1.00 58.31 73 ALA A C 1
ATOM 560 O O . ALA A 1 73 ? 13.625 1.112 18.507 1.00 58.31 73 ALA A O 1
ATOM 561 N N . ALA A 1 74 ? 11.530 1.810 18.900 1.00 59.41 74 ALA A N 1
ATOM 562 C CA . ALA A 1 74 ? 11.918 3.021 19.624 1.00 59.41 74 ALA A CA 1
ATOM 563 C C . ALA A 1 74 ? 12.446 2.711 21.040 1.00 59.41 74 ALA A C 1
ATOM 565 O O . ALA A 1 74 ? 13.350 3.387 21.524 1.00 59.41 74 ALA A O 1
ATOM 566 N N . GLY A 1 75 ? 11.935 1.654 21.681 1.00 48.94 75 GLY A N 1
ATOM 567 C CA . GLY A 1 75 ? 12.363 1.213 23.011 1.00 48.94 75 GLY A CA 1
ATOM 568 C C . GLY A 1 75 ? 13.742 0.550 23.061 1.00 48.94 75 GLY A C 1
ATOM 569 O O . GLY A 1 75 ? 14.343 0.514 24.124 1.00 48.94 75 GLY A O 1
ATOM 570 N N . THR A 1 76 ? 14.300 0.062 21.946 1.00 48.88 76 THR A N 1
ATOM 571 C CA . THR A 1 76 ? 15.646 -0.557 21.953 1.00 48.88 76 THR A CA 1
ATOM 572 C C . THR A 1 76 ? 16.785 0.464 21.867 1.00 48.88 76 THR A C 1
ATOM 574 O O . THR A 1 76 ? 17.927 0.122 22.155 1.00 48.88 76 THR A O 1
ATOM 577 N N . ALA A 1 77 ? 16.490 1.721 21.520 1.00 45.84 77 ALA A N 1
ATOM 578 C CA . ALA A 1 77 ? 17.467 2.813 21.538 1.00 45.84 77 ALA A CA 1
ATOM 579 C C . ALA A 1 77 ? 17.579 3.511 22.912 1.00 45.84 77 ALA A C 1
ATOM 581 O O . ALA A 1 77 ? 18.447 4.358 23.086 1.00 45.84 77 ALA A O 1
ATOM 582 N N . ALA A 1 78 ? 16.730 3.159 23.888 1.00 48.38 78 ALA A N 1
ATOM 583 C CA . ALA A 1 78 ? 16.640 3.841 25.184 1.00 48.38 78 ALA A CA 1
ATOM 584 C C . ALA A 1 78 ? 16.739 2.895 26.401 1.00 48.38 78 ALA A C 1
ATOM 586 O O . ALA A 1 78 ? 16.161 3.180 27.446 1.00 48.38 78 ALA A O 1
ATOM 587 N N . VAL A 1 79 ? 17.452 1.765 26.289 1.00 45.62 79 VAL A N 1
ATOM 588 C CA . VAL A 1 79 ? 17.702 0.851 27.434 1.00 45.62 79 VAL A CA 1
ATOM 589 C C . VAL A 1 79 ? 19.189 0.776 27.814 1.00 45.62 79 VAL A C 1
ATOM 591 O O . VAL A 1 79 ? 19.563 0.014 28.696 1.00 45.62 79 VAL A O 1
ATOM 594 N N . THR A 1 80 ? 20.060 1.602 27.227 1.00 47.94 80 THR A N 1
ATOM 595 C CA . THR A 1 80 ? 21.490 1.587 27.598 1.00 47.94 80 THR A CA 1
ATOM 596 C C . THR A 1 80 ? 21.850 2.529 28.748 1.00 47.94 80 THR A C 1
ATOM 598 O O . THR A 1 80 ? 22.989 2.479 29.188 1.00 47.94 80 THR A O 1
ATOM 601 N N . ASP A 1 81 ? 20.933 3.355 29.267 1.00 50.34 81 ASP A N 1
ATOM 602 C CA . ASP A 1 81 ? 21.351 4.425 30.191 1.00 50.34 81 ASP A CA 1
ATOM 603 C C . ASP A 1 81 ? 20.594 4.522 31.513 1.00 50.34 81 ASP A C 1
ATOM 605 O O . ASP A 1 81 ? 20.595 5.576 32.131 1.00 50.34 81 ASP A O 1
ATOM 609 N N . LEU A 1 82 ? 19.961 3.444 31.989 1.00 53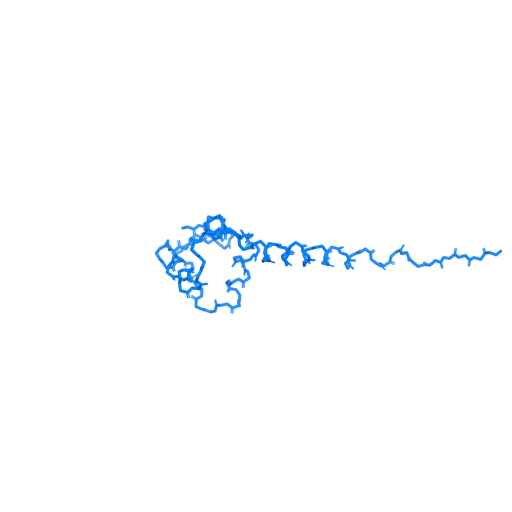.28 82 LEU A N 1
ATOM 610 C CA . LEU A 1 82 ? 19.471 3.403 33.373 1.00 53.28 82 LEU A CA 1
ATOM 611 C C . LEU A 1 82 ? 19.564 1.991 33.966 1.00 53.28 82 LEU A C 1
ATOM 613 O O . LEU A 1 82 ? 18.568 1.286 34.114 1.00 53.28 82 LEU 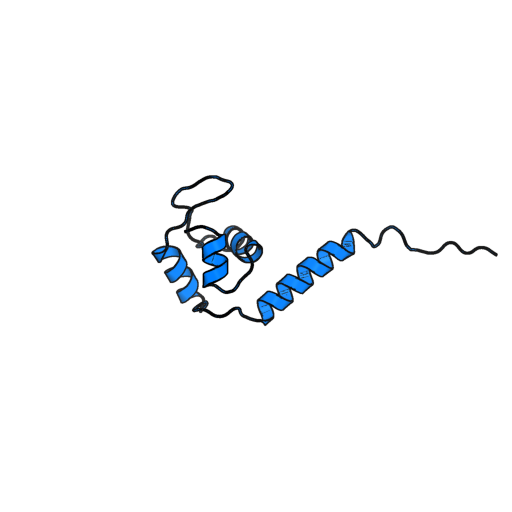A O 1
ATOM 617 N N . LEU A 1 83 ? 20.776 1.603 34.366 1.00 50.00 83 LEU A N 1
ATOM 618 C CA . LEU A 1 83 ? 20.972 0.689 35.492 1.00 50.00 83 LEU A CA 1
ATOM 619 C C . LEU A 1 83 ? 21.880 1.357 36.544 1.00 50.00 83 LEU A C 1
ATOM 621 O O . LEU A 1 83 ? 22.704 2.204 36.205 1.00 50.00 83 LEU A O 1
ATOM 625 N N . PRO A 1 84 ? 21.654 1.053 37.831 1.00 55.75 84 PRO A N 1
ATOM 626 C CA . PRO A 1 84 ? 21.731 2.006 38.931 1.00 55.75 84 PRO A CA 1
ATOM 627 C C . PRO A 1 84 ? 23.126 2.049 39.560 1.00 55.75 84 PRO A C 1
ATOM 629 O O . PRO A 1 84 ? 23.746 1.006 39.756 1.00 55.75 84 PRO A O 1
ATOM 632 N N . LEU A 1 85 ? 23.587 3.235 39.968 1.00 41.81 85 LEU A N 1
ATOM 633 C CA . LEU A 1 85 ? 24.732 3.360 40.871 1.00 41.81 85 LEU A CA 1
ATOM 634 C C . LEU A 1 85 ? 24.284 4.011 42.182 1.00 41.81 85 LEU A C 1
ATOM 636 O O . LEU A 1 85 ? 24.215 5.230 42.307 1.00 41.81 85 LEU A O 1
ATOM 640 N N . VAL A 1 86 ? 23.965 3.161 43.157 1.00 47.66 86 VAL A N 1
ATOM 641 C CA . VAL A 1 86 ? 24.064 3.496 44.583 1.00 47.66 86 VAL A CA 1
ATOM 642 C C . VAL A 1 86 ? 25.389 2.912 45.075 1.00 47.66 86 VAL A C 1
ATOM 644 O O . VAL A 1 86 ? 25.628 1.718 44.889 1.00 47.66 86 VAL A O 1
ATOM 647 N N . PRO A 1 87 ? 26.259 3.740 45.666 1.00 43.25 87 PRO A N 1
ATOM 648 C CA . PRO A 1 87 ? 26.827 3.424 46.981 1.00 43.25 87 PRO A CA 1
ATOM 649 C C . PRO A 1 87 ? 26.659 4.648 47.908 1.00 43.25 87 PRO A C 1
ATOM 651 O O . PRO A 1 87 ? 26.868 5.780 47.481 1.00 43.25 87 PRO A O 1
ATOM 654 N N . ALA A 1 88 ? 25.991 4.501 49.056 1.00 46.72 88 ALA A N 1
ATOM 655 C CA . ALA A 1 88 ? 26.525 4.053 50.353 1.00 46.72 88 ALA A CA 1
ATOM 656 C C . ALA A 1 88 ? 27.398 5.123 51.026 1.00 46.72 88 ALA A C 1
ATOM 658 O O . ALA A 1 88 ? 28.534 5.342 50.556 1.00 46.72 88 ALA A O 1
#

Foldseek 3Di:
DWLVVLCQFLVHDSVVSVVCVVPPPLQFDQPDDDPVTGHGDPVSSVVVCVVVVSRDDHPVVNVVVVVVVVVVVVVVVPPPPDDDDDDD

pLDDT: mean 75.21, std 16.39, range [41.81, 93.31]

Secondary structure (DSSP, 8-state):
-BHHHHHHHHT--HHHHHHHHHH-TTSPPEEEEETTEEEE-HHHHHHHHHHTT--SS--HHHHHHHHHHHHHHHHTTSSSS-------

Sequence (88 aa):
MTAAEISRIAGVTRATVGNWRRRHEDFPAPAGGTESSPLYDLVEVRSWLAARGHTGAADPREELRTALRLHAAAGTAAVTDLLPLVPA